Protein AF-A0A8J7DKL1-F1 (afdb_monomer_lite)

pLDDT: mean 92.25, std 4.47, range [66.5, 96.19]

Structure (mmCIF, N/CA/C/O backbone):
data_AF-A0A8J7DKL1-F1
#
_entry.id   AF-A0A8J7DKL1-F1
#
loop_
_atom_site.group_PDB
_atom_site.id
_atom_site.type_symbol
_atom_site.label_atom_id
_atom_site.label_alt_id
_atom_site.label_comp_id
_atom_site.label_asym_id
_atom_site.label_entity_id
_atom_site.label_seq_id
_atom_site.pdbx_PDB_ins_code
_atom_site.Cartn_x
_atom_site.Cartn_y
_atom_site.Cartn_z
_atom_site.occupancy
_atom_site.B_iso_or_equiv
_atom_site.auth_seq_id
_atom_site.auth_comp_id
_atom_site.auth_asym_id
_atom_site.auth_atom_id
_atom_site.pdbx_PDB_model_num
ATOM 1 N N . MET A 1 1 ? -7.164 7.961 -11.098 1.00 85.88 1 MET A N 1
ATOM 2 C CA . MET A 1 1 ? -6.262 8.134 -9.934 1.00 85.88 1 MET A CA 1
ATOM 3 C C . MET A 1 1 ? -5.261 6.984 -9.822 1.00 85.88 1 MET A C 1
ATOM 5 O O . MET A 1 1 ? -4.077 7.273 -9.770 1.00 85.88 1 MET A O 1
ATOM 9 N N . PHE A 1 2 ? -5.694 5.715 -9.881 1.00 90.75 2 PHE A N 1
ATOM 10 C CA . PHE A 1 2 ? -4.791 4.548 -9.876 1.00 90.75 2 PHE A CA 1
ATOM 11 C C . PHE A 1 2 ? -3.779 4.534 -11.038 1.00 90.75 2 PHE A C 1
ATOM 13 O O . PHE A 1 2 ? -2.581 4.435 -10.808 1.00 90.75 2 PHE A O 1
ATOM 20 N N . GLU A 1 3 ? -4.234 4.719 -12.284 1.00 91.44 3 GLU A N 1
ATOM 21 C CA . GLU A 1 3 ? -3.338 4.787 -13.457 1.00 91.44 3 GLU A CA 1
ATOM 22 C C . GLU A 1 3 ? -2.319 5.924 -13.368 1.00 91.44 3 GLU A C 1
ATOM 24 O O . GLU A 1 3 ? -1.170 5.771 -13.761 1.00 91.44 3 GLU A O 1
ATOM 29 N N . TRP A 1 4 ? -2.731 7.061 -12.813 1.00 93.06 4 TRP A N 1
ATOM 30 C CA . TRP A 1 4 ? -1.828 8.178 -12.576 1.00 93.06 4 TRP A CA 1
ATOM 31 C C . TRP A 1 4 ? -0.753 7.813 -11.546 1.00 93.06 4 TRP A C 1
ATOM 33 O O . TRP A 1 4 ? 0.419 8.071 -11.788 1.00 93.06 4 TRP A O 1
ATOM 43 N N . ALA A 1 5 ? -1.122 7.147 -10.445 1.00 93.25 5 ALA A N 1
ATOM 44 C CA . ALA A 1 5 ? -0.151 6.671 -9.461 1.00 93.25 5 ALA A CA 1
ATOM 45 C C . ALA A 1 5 ? 0.850 5.682 -10.083 1.00 93.25 5 ALA A C 1
ATOM 47 O O . ALA A 1 5 ? 2.043 5.775 -9.810 1.00 93.25 5 ALA A O 1
ATOM 48 N N . ALA A 1 6 ? 0.381 4.806 -10.978 1.00 92.19 6 ALA A N 1
ATOM 49 C CA . ALA A 1 6 ? 1.237 3.896 -11.738 1.00 92.19 6 ALA A CA 1
ATOM 50 C C . ALA A 1 6 ? 2.261 4.648 -12.605 1.00 92.19 6 ALA A C 1
ATOM 52 O O . ALA A 1 6 ? 3.446 4.326 -12.589 1.00 92.19 6 ALA A O 1
ATOM 53 N N . ASN A 1 7 ? 1.812 5.668 -13.341 1.00 91.94 7 ASN A N 1
ATOM 54 C CA . ASN A 1 7 ? 2.666 6.427 -14.258 1.00 91.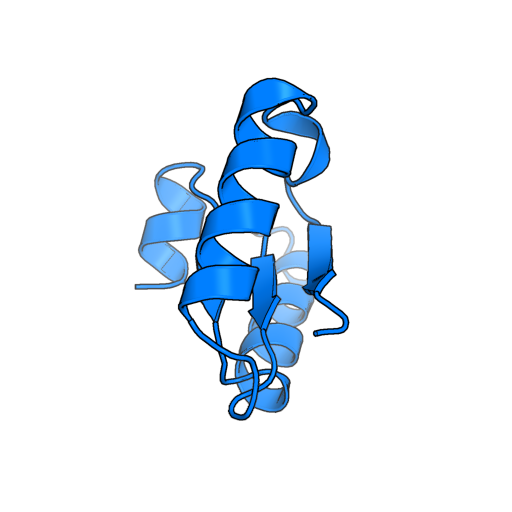94 7 ASN A CA 1
ATOM 55 C C . ASN A 1 7 ? 3.675 7.323 -13.523 1.00 91.94 7 ASN A C 1
ATOM 57 O O . ASN A 1 7 ? 4.810 7.469 -13.970 1.00 91.94 7 ASN A O 1
ATOM 61 N N . GLU A 1 8 ? 3.280 7.892 -12.385 1.00 92.25 8 GLU A N 1
ATOM 62 C CA . GLU A 1 8 ? 4.116 8.787 -11.576 1.00 92.25 8 GLU A CA 1
ATOM 63 C C . GLU A 1 8 ? 4.987 8.049 -10.547 1.00 92.25 8 GLU A C 1
ATOM 65 O O . GLU A 1 8 ? 5.626 8.697 -9.718 1.00 92.25 8 GLU A O 1
ATOM 70 N N . ARG A 1 9 ? 5.001 6.706 -10.564 1.00 87.75 9 ARG A N 1
ATOM 71 C CA . ARG A 1 9 ? 5.698 5.857 -9.578 1.00 87.75 9 ARG A CA 1
ATOM 72 C C . ARG A 1 9 ? 5.353 6.224 -8.132 1.00 87.75 9 ARG A C 1
ATOM 74 O O . ARG A 1 9 ? 6.222 6.445 -7.291 1.00 87.75 9 ARG A O 1
ATOM 81 N N . ARG A 1 10 ? 4.057 6.330 -7.847 1.00 91.94 10 ARG A N 1
ATOM 82 C CA . ARG A 1 10 ? 3.531 6.629 -6.511 1.00 91.94 10 ARG A CA 1
ATOM 83 C C . ARG A 1 10 ? 2.856 5.413 -5.907 1.00 91.94 10 ARG A C 1
ATOM 85 O O . ARG A 1 10 ? 2.267 4.602 -6.613 1.00 91.94 10 ARG A O 1
ATOM 92 N N . VAL A 1 11 ? 2.871 5.363 -4.581 1.00 93.31 11 VAL A N 1
ATOM 93 C CA . VAL A 1 11 ? 2.105 4.389 -3.804 1.00 93.31 11 VAL A CA 1
ATOM 94 C C . VAL A 1 11 ? 0.632 4.808 -3.771 1.00 93.31 11 VAL A C 1
ATOM 96 O O . VAL A 1 11 ? 0.314 5.984 -3.575 1.00 93.31 11 VAL A O 1
ATOM 99 N N . PHE A 1 12 ? -0.270 3.851 -3.966 1.00 95.25 12 PHE A N 1
ATOM 100 C CA . PHE A 1 12 ? -1.714 4.041 -3.952 1.00 95.25 12 PHE A CA 1
ATOM 101 C C . PHE A 1 12 ? -2.327 3.439 -2.685 1.00 95.25 12 PHE A C 1
ATOM 103 O O . PHE A 1 12 ? -2.310 2.226 -2.493 1.00 95.25 12 PHE A O 1
ATOM 110 N N . LEU A 1 13 ? -2.887 4.287 -1.823 1.00 94.56 13 LEU A N 1
ATOM 111 C CA . LEU A 1 13 ? -3.591 3.864 -0.611 1.00 94.56 13 LEU A CA 1
ATOM 112 C C . LEU A 1 13 ? -5.082 3.699 -0.921 1.00 94.56 13 LEU A C 1
ATOM 114 O O . LEU A 1 13 ? -5.673 4.569 -1.564 1.00 94.56 13 LEU A O 1
ATOM 118 N N . THR A 1 14 ? -5.704 2.613 -0.458 1.00 95.12 14 THR A N 1
ATOM 119 C CA . THR A 1 14 ? -7.117 2.333 -0.752 1.00 95.12 14 THR A CA 1
ATOM 120 C C . THR A 1 14 ? -7.839 1.586 0.362 1.00 95.12 14 THR A C 1
ATOM 122 O O . THR A 1 14 ? -7.263 0.729 1.025 1.00 95.12 14 THR A O 1
ATOM 125 N N . HIS A 1 15 ? -9.137 1.867 0.504 1.00 94.31 15 HIS A N 1
ATOM 126 C CA . HIS A 1 15 ? -10.076 1.031 1.257 1.00 94.31 15 HIS A CA 1
ATOM 127 C C . HIS A 1 15 ? -10.863 0.050 0.379 1.00 94.31 15 HIS A C 1
ATOM 129 O O . HIS A 1 15 ? -11.464 -0.894 0.887 1.00 94.31 15 HIS A O 1
ATOM 135 N N . ASP A 1 16 ? -10.884 0.265 -0.937 1.00 94.62 16 ASP A N 1
ATOM 136 C CA . ASP A 1 16 ? -11.542 -0.626 -1.889 1.00 94.62 16 ASP A CA 1
ATOM 137 C C . ASP A 1 16 ? -10.591 -1.765 -2.260 1.00 94.62 16 ASP A C 1
ATOM 139 O O . ASP A 1 16 ? -9.879 -1.700 -3.262 1.00 94.62 16 ASP A O 1
ATOM 143 N N . ILE A 1 17 ? -10.543 -2.775 -1.394 1.00 93.44 17 ILE A N 1
ATOM 144 C CA . ILE A 1 17 ? -9.661 -3.937 -1.530 1.00 93.44 17 ILE A CA 1
ATOM 145 C C . ILE A 1 17 ? -10.046 -4.719 -2.789 1.00 93.44 17 ILE A C 1
ATOM 147 O O . ILE A 1 17 ? -9.312 -4.731 -3.768 1.00 93.44 17 ILE A O 1
ATOM 151 N N . ALA A 1 18 ? -11.256 -5.284 -2.828 1.00 92.56 18 ALA A N 1
ATOM 152 C CA . ALA A 1 18 ? -11.666 -6.209 -3.885 1.00 92.56 18 ALA A CA 1
ATOM 153 C C . ALA A 1 18 ? -11.499 -5.640 -5.307 1.00 92.56 18 ALA A C 1
ATOM 155 O O . ALA A 1 18 ? -11.041 -6.350 -6.212 1.00 92.56 18 ALA A O 1
ATOM 156 N N . THR A 1 19 ? -11.853 -4.369 -5.526 1.00 94.69 19 THR A N 1
ATOM 157 C CA . THR A 1 19 ? -11.749 -3.764 -6.858 1.00 94.69 19 THR A CA 1
ATOM 158 C C . THR A 1 19 ? -10.303 -3.448 -7.218 1.00 94.69 19 THR A C 1
ATOM 160 O O . THR A 1 19 ? -9.886 -3.751 -8.342 1.00 94.69 19 THR A O 1
ATOM 163 N N . ILE A 1 20 ? -9.535 -2.860 -6.292 1.00 95.19 20 ILE A N 1
ATOM 164 C CA . ILE A 1 20 ? -8.165 -2.416 -6.570 1.00 95.19 20 ILE A CA 1
ATOM 165 C C . ILE A 1 20 ? -7.204 -3.596 -6.663 1.00 95.19 20 ILE A C 1
ATOM 167 O O . ILE A 1 20 ? -6.418 -3.612 -7.610 1.00 95.19 20 ILE A O 1
ATOM 171 N N . THR A 1 21 ? -7.313 -4.619 -5.806 1.00 93.94 21 THR A N 1
ATOM 172 C CA . THR A 1 21 ? -6.499 -5.843 -5.917 1.00 93.94 21 THR A CA 1
ATOM 173 C C . THR A 1 21 ? -6.636 -6.449 -7.315 1.00 93.94 21 THR A C 1
ATOM 175 O O . THR A 1 21 ? -5.649 -6.749 -7.988 1.00 93.94 21 THR A O 1
ATOM 178 N N . ARG A 1 22 ? -7.879 -6.576 -7.806 1.00 94.56 22 ARG A N 1
ATOM 179 C CA . ARG A 1 22 ? -8.157 -7.115 -9.144 1.00 94.56 22 ARG A CA 1
ATOM 180 C C . ARG A 1 22 ? -7.535 -6.256 -10.246 1.00 94.56 22 ARG A C 1
ATOM 182 O O . ARG A 1 22 ? -6.960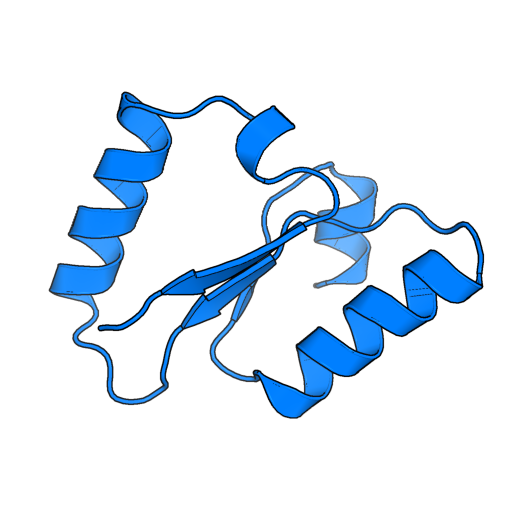 -6.801 -11.185 1.00 94.56 22 ARG A O 1
ATOM 189 N N . TYR A 1 23 ? -7.654 -4.932 -10.145 1.00 93.88 23 TYR A N 1
ATOM 190 C CA . TYR A 1 23 ? -7.076 -4.002 -11.120 1.00 93.88 23 TYR A CA 1
ATOM 191 C C . TYR A 1 23 ? -5.543 -4.035 -11.123 1.00 93.88 23 TYR A C 1
ATOM 193 O O . TYR A 1 23 ? -4.938 -3.989 -12.192 1.00 93.88 23 TYR A O 1
ATOM 201 N N . ALA A 1 24 ? -4.924 -4.140 -9.946 1.00 93.75 24 ALA A N 1
ATOM 202 C CA . ALA A 1 24 ? -3.482 -4.234 -9.770 1.00 93.75 24 ALA A CA 1
ATOM 203 C C . ALA A 1 24 ? -2.929 -5.487 -10.475 1.00 93.75 24 ALA A C 1
ATOM 205 O O . ALA A 1 24 ? -2.122 -5.373 -11.399 1.00 93.75 24 ALA A O 1
ATOM 206 N N . TYR A 1 25 ? -3.465 -6.672 -10.164 1.00 93.31 25 TYR A N 1
ATOM 207 C CA . TYR A 1 25 ? -3.028 -7.916 -10.810 1.00 93.31 25 TYR A CA 1
ATOM 208 C C . TYR A 1 25 ? -3.340 -7.978 -12.310 1.00 93.31 25 TYR A C 1
ATOM 210 O O . TYR A 1 25 ? -2.554 -8.533 -13.078 1.00 93.31 25 TYR A O 1
ATOM 218 N N . ALA A 1 26 ? -4.443 -7.373 -12.764 1.00 94.25 26 ALA A N 1
ATOM 219 C CA . ALA A 1 26 ? -4.755 -7.300 -14.191 1.00 94.25 26 ALA A CA 1
ATOM 220 C C . ALA A 1 26 ? -3.696 -6.526 -14.997 1.00 94.25 26 ALA A C 1
ATOM 222 O O . ALA A 1 26 ? -3.539 -6.793 -16.189 1.00 94.25 26 ALA A O 1
ATOM 223 N N . ARG A 1 27 ? -2.970 -5.584 -14.376 1.00 92.94 27 ARG A N 1
ATOM 224 C CA . ARG A 1 27 ? -1.859 -4.863 -15.020 1.00 92.94 27 ARG A CA 1
ATOM 225 C C . ARG A 1 27 ? -0.621 -5.735 -15.167 1.00 92.94 27 ARG A C 1
ATOM 227 O O . ARG A 1 27 ? -0.041 -5.746 -16.247 1.00 92.94 27 ARG A O 1
ATOM 234 N N . LEU A 1 28 ? -0.279 -6.510 -14.136 1.00 90.06 28 LEU A N 1
ATOM 235 C CA . LEU A 1 28 ? 0.825 -7.473 -14.201 1.00 90.06 28 LEU A CA 1
ATOM 236 C C . LEU A 1 28 ? 0.605 -8.503 -15.315 1.00 90.06 28 LEU A C 1
ATOM 238 O O . LEU A 1 28 ? 1.525 -8.803 -16.063 1.00 90.06 28 LEU A O 1
ATOM 242 N N . ALA A 1 29 ? -0.633 -8.978 -15.492 1.00 92.69 29 ALA A N 1
ATOM 243 C CA . ALA A 1 29 ? -0.990 -9.895 -16.579 1.00 92.69 29 ALA A CA 1
ATOM 244 C C . ALA A 1 29 ? -0.861 -9.289 -17.995 1.00 92.69 29 ALA A C 1
ATOM 246 O O . ALA A 1 29 ? -0.937 -10.021 -18.978 1.00 92.69 29 ALA A O 1
ATOM 247 N N . GLN A 1 30 ? -0.714 -7.967 -18.104 1.00 94.88 30 GLN A N 1
ATOM 248 C CA . GLN A 1 30 ? -0.570 -7.224 -19.359 1.00 94.88 30 GLN A CA 1
ATOM 249 C C . GLN A 1 30 ? 0.822 -6.584 -19.499 1.00 94.88 30 GLN A C 1
ATOM 251 O O . GLN A 1 30 ? 0.991 -5.694 -20.331 1.00 94.88 30 GLN A O 1
ATOM 256 N N . ASP A 1 31 ? 1.792 -6.977 -18.664 1.00 92.50 31 ASP A N 1
ATOM 257 C CA . ASP A 1 31 ? 3.138 -6.386 -18.609 1.00 92.50 31 ASP A CA 1
ATOM 258 C C . ASP A 1 31 ? 3.133 -4.854 -18.410 1.00 92.50 31 ASP A C 1
ATOM 260 O O . ASP A 1 31 ? 4.037 -4.130 -18.835 1.00 92.50 31 ASP A O 1
ATOM 264 N N . LEU A 1 32 ? 2.095 -4.331 -17.748 1.00 92.00 32 LEU A N 1
ATOM 265 C CA . LEU A 1 32 ? 1.972 -2.914 -17.422 1.00 92.00 32 LEU A CA 1
ATOM 266 C C . LEU A 1 32 ? 2.570 -2.627 -16.045 1.00 92.00 32 LEU A C 1
ATOM 268 O O . LEU A 1 32 ? 2.333 -3.362 -15.087 1.00 92.00 32 LEU A O 1
ATOM 272 N N . ALA A 1 33 ? 3.254 -1.484 -15.921 1.00 89.38 33 ALA A N 1
ATOM 273 C CA . ALA A 1 33 ? 3.764 -1.003 -14.640 1.00 89.38 33 ALA A CA 1
ATOM 274 C C . ALA A 1 33 ? 2.636 -0.924 -13.598 1.00 89.38 33 ALA A C 1
ATOM 276 O O . ALA A 1 33 ? 1.570 -0.350 -13.867 1.00 89.38 33 ALA A O 1
ATOM 277 N N . MET A 1 34 ? 2.874 -1.495 -12.419 1.00 91.69 34 MET A N 1
ATOM 278 C CA . MET A 1 34 ? 1.938 -1.509 -11.301 1.00 91.69 34 MET A CA 1
ATOM 279 C C . MET A 1 34 ? 2.481 -0.610 -10.186 1.00 91.69 34 MET A C 1
ATOM 281 O O . MET A 1 34 ? 3.638 -0.777 -9.809 1.00 91.69 34 MET A O 1
ATOM 285 N N . PRO A 1 35 ? 1.687 0.339 -9.659 1.00 93.88 35 PRO A N 1
ATOM 286 C CA . PRO A 1 35 ? 2.112 1.099 -8.494 1.00 93.88 35 PRO A CA 1
ATOM 287 C C . PRO A 1 35 ? 2.179 0.172 -7.279 1.00 93.88 35 PRO A C 1
ATOM 289 O O . PRO A 1 35 ? 1.457 -0.825 -7.222 1.00 93.88 35 PRO A O 1
ATOM 292 N N . GLY A 1 36 ? 2.961 0.548 -6.271 1.00 94.75 36 GLY A N 1
ATOM 293 C CA . GLY A 1 36 ? 2.773 -0.028 -4.945 1.00 94.75 36 GLY A CA 1
ATOM 294 C C . GLY A 1 36 ? 1.373 0.271 -4.423 1.00 94.75 36 GLY A C 1
ATOM 295 O O . GLY A 1 36 ? 0.894 1.399 -4.549 1.00 94.75 36 GLY A O 1
ATOM 296 N N . VAL A 1 37 ? 0.698 -0.722 -3.855 1.00 95.75 37 VAL A N 1
ATOM 297 C CA . VAL A 1 37 ? -0.660 -0.592 -3.315 1.00 95.75 37 VAL A CA 1
ATOM 298 C C . VAL A 1 37 ? -0.637 -0.889 -1.827 1.00 95.75 37 VAL A C 1
ATOM 300 O O . VAL A 1 37 ? -0.095 -1.905 -1.405 1.00 95.75 37 VAL A O 1
ATOM 303 N N . VAL A 1 38 ? -1.257 -0.017 -1.036 1.00 95.56 38 VAL A N 1
ATOM 304 C CA . VAL A 1 38 ? -1.471 -0.226 0.397 1.00 95.56 38 VAL A CA 1
ATOM 305 C C . VAL A 1 38 ? -2.970 -0.294 0.661 1.00 95.56 38 VAL A C 1
ATOM 307 O O . VAL A 1 38 ? -3.699 0.692 0.531 1.00 95.56 38 VAL A O 1
ATOM 310 N N . GLU A 1 39 ? -3.429 -1.483 1.014 1.00 95.88 39 GLU A N 1
ATOM 311 C CA . GLU A 1 39 ? -4.812 -1.805 1.324 1.00 95.88 39 GLU A CA 1
ATOM 312 C C . GLU A 1 39 ? -5.085 -1.607 2.811 1.00 95.88 39 GLU A C 1
ATOM 314 O O . GLU A 1 39 ? -4.382 -2.130 3.679 1.00 95.88 39 GLU A O 1
ATOM 319 N N . ILE A 1 40 ? -6.125 -0.834 3.098 1.00 95.19 40 ILE A N 1
ATOM 320 C CA . ILE A 1 40 ? -6.486 -0.396 4.440 1.00 95.19 40 ILE A CA 1
ATOM 321 C C . ILE A 1 40 ? -7.927 -0.809 4.704 1.00 95.19 40 ILE A C 1
ATOM 323 O O . ILE A 1 40 ? -8.826 -0.502 3.920 1.00 95.19 40 ILE A O 1
ATO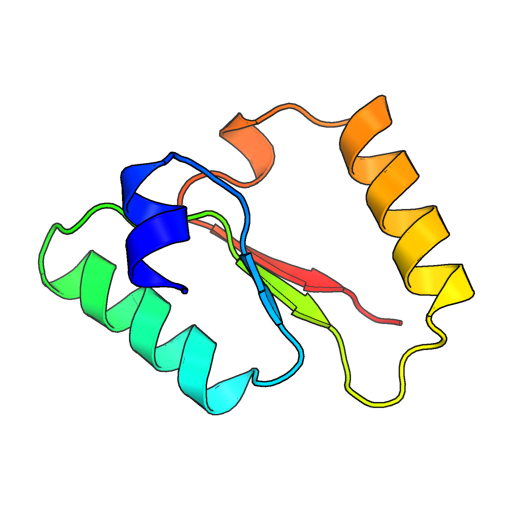M 327 N N . ARG A 1 41 ? -8.199 -1.454 5.837 1.00 92.19 41 ARG A N 1
ATOM 328 C CA . ARG A 1 41 ? -9.584 -1.772 6.198 1.00 92.19 41 ARG A CA 1
ATOM 329 C C . ARG A 1 41 ? -10.425 -0.505 6.367 1.00 92.19 41 ARG A C 1
ATOM 331 O O . ARG A 1 41 ? -9.950 0.506 6.874 1.00 92.19 41 ARG A O 1
ATOM 338 N N . THR A 1 42 ? -11.690 -0.549 5.960 1.00 91.06 42 THR A N 1
ATOM 339 C CA . THR A 1 42 ? -12.608 0.601 6.061 1.00 91.06 42 THR A CA 1
ATOM 340 C C . THR A 1 42 ? -12.900 1.015 7.509 1.00 91.06 42 THR A C 1
ATOM 342 O O . THR A 1 42 ? -13.249 2.165 7.754 1.00 91.06 42 THR A O 1
ATOM 345 N N . ASP A 1 43 ? -12.761 0.095 8.466 1.00 92.00 43 ASP A N 1
ATOM 346 C CA . ASP A 1 43 ? -12.973 0.324 9.900 1.00 92.00 43 ASP A CA 1
ATOM 347 C C . ASP A 1 43 ? -11.693 0.701 10.666 1.00 92.00 43 ASP A C 1
ATOM 349 O O . ASP A 1 43 ? -11.758 0.956 11.871 1.00 92.00 43 ASP A O 1
ATOM 353 N N . ALA A 1 44 ? -10.546 0.790 9.986 1.00 91.94 44 ALA A N 1
ATOM 354 C CA . ALA A 1 44 ? -9.282 1.130 10.623 1.00 91.94 44 ALA A CA 1
ATOM 355 C C . ALA A 1 44 ? -9.283 2.584 11.147 1.00 91.94 44 ALA A C 1
ATOM 357 O O . ALA A 1 44 ? -9.632 3.515 10.409 1.00 91.94 44 ALA A O 1
ATOM 358 N N . PRO A 1 45 ? -8.836 2.840 12.393 1.00 93.94 45 PRO A N 1
ATOM 359 C CA . PRO A 1 45 ? -8.721 4.200 12.909 1.00 93.94 45 PRO A CA 1
ATOM 360 C C . PRO A 1 45 ? -7.693 5.016 12.116 1.00 93.94 45 PRO A C 1
ATOM 362 O O . PRO A 1 45 ? -6.512 4.673 12.083 1.00 93.94 45 PRO A O 1
ATOM 365 N N . ILE A 1 46 ? -8.109 6.153 11.550 1.00 92.19 46 ILE A N 1
ATOM 366 C CA . ILE A 1 46 ? -7.249 7.011 10.709 1.00 92.19 46 ILE A CA 1
ATOM 367 C C . ILE A 1 46 ? -5.938 7.388 11.416 1.00 92.19 46 ILE A C 1
ATOM 369 O O . ILE A 1 46 ? -4.878 7.345 10.802 1.00 92.19 46 ILE A O 1
ATOM 373 N N . GLY A 1 47 ? -5.985 7.700 12.717 1.00 94.75 47 GLY A N 1
ATOM 374 C CA . GLY A 1 47 ? -4.781 8.019 13.493 1.00 94.75 47 GLY A CA 1
ATOM 375 C C . GLY A 1 47 ? -3.759 6.877 13.506 1.00 94.75 47 GLY A C 1
ATOM 376 O O . GLY A 1 47 ? -2.570 7.120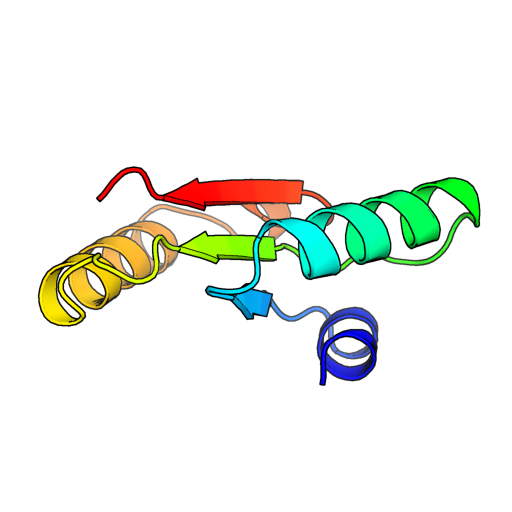 13.325 1.00 94.75 47 GLY A O 1
ATOM 377 N N . LYS A 1 48 ? -4.222 5.624 13.616 1.00 93.69 48 LYS A N 1
ATOM 378 C CA . LYS A 1 48 ? -3.353 4.440 13.569 1.00 93.69 48 LYS A CA 1
ATOM 379 C C . LYS A 1 48 ? -2.770 4.207 12.180 1.00 93.69 48 LYS A C 1
ATOM 381 O O . LYS A 1 48 ? -1.604 3.849 12.065 1.00 93.69 48 LYS A O 1
ATOM 386 N N . ILE A 1 49 ? -3.549 4.466 11.134 1.00 94.62 49 ILE A N 1
ATOM 387 C CA . ILE A 1 49 ? -3.065 4.395 9.752 1.00 94.62 49 ILE A CA 1
ATOM 388 C C . ILE A 1 49 ? -1.970 5.430 9.496 1.00 94.62 49 ILE A C 1
ATOM 390 O O . ILE A 1 49 ? -0.944 5.092 8.913 1.00 94.62 49 ILE A O 1
ATOM 394 N N . ILE A 1 50 ? -2.142 6.662 9.980 1.00 94.44 50 ILE A N 1
ATOM 395 C CA . ILE A 1 50 ? -1.117 7.707 9.868 1.00 94.44 50 ILE A CA 1
ATOM 396 C C . ILE A 1 50 ? 0.168 7.287 10.593 1.00 94.44 50 ILE A C 1
ATOM 398 O O . ILE A 1 50 ? 1.240 7.378 10.000 1.00 94.44 50 ILE A O 1
ATOM 402 N N . GLU A 1 51 ? 0.071 6.786 11.831 1.00 95.12 51 GLU A N 1
ATOM 403 C CA . GLU A 1 51 ? 1.227 6.276 12.590 1.00 95.12 51 GLU A CA 1
ATOM 404 C C . GLU A 1 51 ? 1.994 5.197 11.806 1.00 95.12 51 GLU A C 1
ATOM 406 O O . GLU A 1 51 ? 3.218 5.254 11.711 1.00 95.12 51 GLU A O 1
ATOM 411 N N . VAL A 1 52 ? 1.290 4.244 11.187 1.00 93.50 52 VAL A N 1
ATOM 412 C CA . VAL A 1 52 ? 1.929 3.184 10.392 1.00 93.50 52 VAL A CA 1
ATOM 413 C C . VAL A 1 52 ? 2.552 3.716 9.102 1.00 93.50 52 VAL A C 1
ATOM 415 O O . VAL A 1 52 ? 3.648 3.289 8.744 1.00 93.50 52 VAL A O 1
ATOM 418 N N . ILE A 1 53 ? 1.915 4.671 8.419 1.00 92.62 53 ILE A N 1
ATOM 419 C CA . ILE A 1 53 ? 2.502 5.308 7.230 1.00 92.62 53 ILE A CA 1
ATOM 420 C C . ILE A 1 53 ? 3.817 6.008 7.590 1.00 92.62 53 ILE A C 1
ATOM 422 O O . ILE A 1 53 ? 4.780 5.892 6.836 1.00 92.62 53 ILE A O 1
ATOM 426 N N . PHE A 1 54 ? 3.891 6.685 8.741 1.00 95.31 54 PHE A N 1
ATOM 427 C CA . PHE A 1 54 ? 5.147 7.277 9.212 1.00 95.31 54 PHE A CA 1
ATOM 428 C C . PHE A 1 54 ? 6.241 6.225 9.399 1.00 95.31 54 PHE A C 1
ATOM 430 O O . PHE A 1 54 ? 7.347 6.427 8.910 1.00 95.31 54 PHE A O 1
ATOM 437 N N . ILE A 1 55 ? 5.925 5.077 10.004 1.00 93.81 55 ILE A N 1
ATOM 438 C CA . ILE A 1 55 ? 6.893 3.980 10.168 1.00 93.81 55 ILE A CA 1
ATOM 439 C C . ILE A 1 55 ? 7.411 3.492 8.808 1.00 93.81 55 ILE A C 1
ATOM 441 O O . ILE A 1 55 ? 8.613 3.302 8.642 1.00 93.81 55 ILE A O 1
ATOM 445 N N . ILE A 1 56 ? 6.527 3.319 7.820 1.00 92.56 56 ILE A N 1
ATOM 446 C CA . ILE A 1 56 ? 6.922 2.901 6.465 1.00 92.56 56 ILE A CA 1
ATOM 447 C C . ILE A 1 56 ? 7.859 3.936 5.825 1.00 92.56 56 ILE A C 1
ATOM 449 O O . ILE A 1 56 ? 8.847 3.558 5.205 1.00 92.56 56 ILE A O 1
ATOM 453 N N . LEU A 1 57 ? 7.579 5.232 5.991 1.00 92.12 57 LEU A N 1
ATOM 454 C CA . LEU A 1 57 ? 8.410 6.310 5.441 1.00 92.12 57 LEU A CA 1
ATOM 455 C C . LEU A 1 57 ? 9.764 6.458 6.149 1.00 92.12 57 LEU A C 1
ATOM 457 O O . LEU A 1 57 ? 10.735 6.860 5.514 1.00 92.12 57 LEU A O 1
ATOM 461 N N . GLU A 1 58 ? 9.829 6.181 7.451 1.00 96.19 58 GLU A N 1
ATOM 462 C CA . GLU A 1 58 ? 11.052 6.320 8.252 1.00 96.19 58 GLU A CA 1
ATOM 463 C C . GLU A 1 58 ? 11.968 5.096 8.160 1.00 96.19 58 GLU A C 1
ATOM 465 O O . GLU A 1 58 ? 13.190 5.236 8.233 1.00 96.19 58 GLU A O 1
ATOM 470 N N . CYS A 1 59 ? 11.393 3.898 8.036 1.00 95.50 59 CYS A N 1
ATOM 471 C CA . CYS A 1 59 ? 12.137 2.640 8.083 1.00 95.50 59 CYS A CA 1
ATOM 472 C C . CYS A 1 59 ? 12.251 1.925 6.732 1.00 95.50 59 CYS A C 1
ATOM 474 O O . CYS A 1 59 ? 13.079 1.022 6.618 1.00 95.50 59 CYS A O 1
ATOM 476 N N . GLY A 1 60 ? 11.423 2.278 5.748 1.00 91.50 60 GLY A N 1
ATOM 477 C CA . GLY A 1 60 ? 11.389 1.631 4.439 1.00 91.50 60 GLY A CA 1
ATOM 478 C C . GLY A 1 60 ? 12.120 2.402 3.342 1.00 91.50 60 GLY A C 1
ATOM 479 O O . GLY A 1 60 ? 12.583 3.531 3.522 1.00 91.50 60 GLY A O 1
ATOM 480 N N . VAL A 1 61 ? 12.185 1.779 2.170 1.00 92.12 61 VAL A N 1
ATOM 481 C CA . VAL A 1 6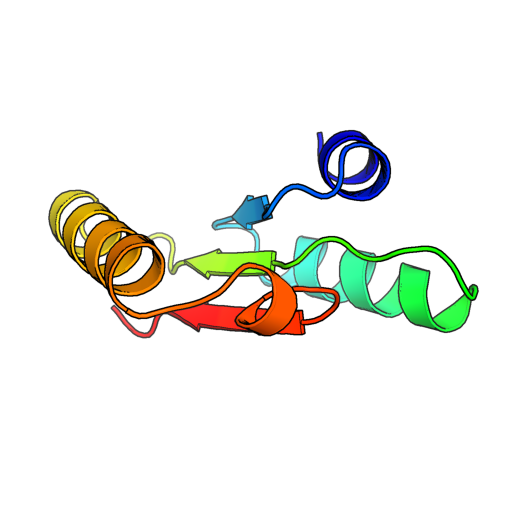1 ? 12.632 2.368 0.901 1.00 92.12 61 VAL A CA 1
ATOM 482 C C . VAL A 1 61 ? 11.525 2.268 -0.150 1.00 92.12 61 VAL A C 1
ATOM 484 O O . VAL A 1 61 ? 10.564 1.517 0.005 1.00 92.12 61 VAL A O 1
ATOM 487 N N . ALA A 1 62 ? 11.621 3.041 -1.235 1.00 87.19 62 ALA A N 1
ATOM 488 C CA . ALA A 1 62 ? 10.574 3.075 -2.261 1.00 87.19 62 ALA A CA 1
ATOM 489 C C . ALA A 1 62 ? 10.344 1.694 -2.906 1.00 87.19 62 ALA A C 1
ATOM 491 O O . ALA A 1 62 ? 9.211 1.325 -3.217 1.00 87.19 62 ALA A O 1
ATOM 492 N N . GLU A 1 63 ? 11.421 0.928 -3.053 1.00 90.69 63 GLU A N 1
ATOM 493 C CA . GLU A 1 63 ? 11.449 -0.414 -3.626 1.00 90.69 63 GLU A CA 1
ATOM 494 C C . GLU A 1 63 ? 10.712 -1.445 -2.766 1.00 90.69 63 GLU A C 1
ATOM 496 O O . GLU A 1 63 ? 10.265 -2.455 -3.303 1.00 90.69 63 GLU A O 1
ATOM 501 N N . ASP A 1 64 ? 10.528 -1.187 -1.465 1.00 92.38 64 ASP A N 1
ATOM 502 C CA . ASP A 1 64 ? 9.775 -2.091 -0.590 1.00 92.38 64 ASP A CA 1
ATOM 503 C C . ASP A 1 64 ? 8.318 -2.204 -1.032 1.00 92.38 64 ASP A C 1
ATOM 505 O O . ASP A 1 64 ? 7.690 -3.232 -0.820 1.00 92.38 64 ASP A O 1
ATOM 509 N N . LEU A 1 65 ? 7.767 -1.156 -1.649 1.00 91.88 65 LEU A N 1
ATOM 510 C CA . LEU A 1 65 ? 6.369 -1.113 -2.069 1.00 91.88 65 LEU A CA 1
ATOM 511 C C . LEU A 1 65 ? 6.198 -1.265 -3.583 1.00 91.88 65 LEU A C 1
ATOM 513 O O . LEU A 1 65 ? 5.079 -1.506 -4.031 1.00 91.88 65 LEU A O 1
ATOM 517 N N . ASP A 1 66 ? 7.258 -1.107 -4.377 1.00 90.50 66 ASP A N 1
ATOM 518 C CA . ASP A 1 66 ? 7.154 -1.056 -5.836 1.00 90.50 66 ASP A CA 1
ATOM 519 C C . ASP A 1 66 ? 6.603 -2.363 -6.419 1.00 90.50 66 ASP A C 1
ATOM 521 O O . ASP A 1 66 ? 7.116 -3.452 -6.162 1.00 90.50 66 ASP A O 1
ATOM 525 N N . GLY A 1 67 ? 5.522 -2.262 -7.197 1.00 90.62 67 GLY A N 1
ATOM 526 C CA . GLY A 1 67 ? 4.874 -3.428 -7.792 1.00 90.62 67 GLY A CA 1
ATOM 527 C C . GLY A 1 67 ? 4.366 -4.468 -6.783 1.00 90.62 67 GLY A C 1
ATOM 528 O O . GLY A 1 67 ? 4.230 -5.638 -7.144 1.00 90.62 67 GLY A O 1
ATOM 529 N N . GLN A 1 68 ? 4.056 -4.070 -5.548 1.00 92.25 68 GLN A N 1
ATOM 530 C CA . GLN A 1 68 ? 3.518 -4.958 -4.515 1.00 92.25 68 GLN A CA 1
ATOM 531 C C . GLN A 1 68 ? 2.160 -4.485 -3.993 1.00 92.25 68 GLN A C 1
ATOM 533 O O . GLN A 1 68 ? 1.827 -3.301 -4.051 1.00 92.25 68 GLN A O 1
ATOM 538 N N . VAL A 1 69 ? 1.384 -5.420 -3.440 1.00 94.12 69 VAL A N 1
ATOM 539 C CA . VAL A 1 69 ? 0.148 -5.128 -2.703 1.00 94.12 69 VAL A CA 1
ATOM 540 C C . VAL A 1 69 ? 0.367 -5.481 -1.234 1.00 94.12 69 VAL A C 1
ATOM 542 O O . VAL A 1 69 ? 0.531 -6.650 -0.888 1.00 94.12 69 VAL A O 1
ATOM 545 N N . TYR A 1 70 ? 0.370 -4.467 -0.375 1.00 93.81 70 TYR A N 1
ATOM 546 C CA . TYR A 1 70 ? 0.523 -4.594 1.069 1.00 93.81 70 TYR A CA 1
ATOM 547 C C . TYR A 1 70 ? -0.806 -4.375 1.769 1.00 93.81 70 TYR A C 1
ATOM 549 O O . TYR A 1 70 ? -1.484 -3.381 1.538 1.00 93.81 70 TYR A O 1
ATOM 557 N N . TYR A 1 71 ? -1.144 -5.271 2.685 1.00 92.19 71 TYR A N 1
ATOM 558 C CA . TYR A 1 71 ? -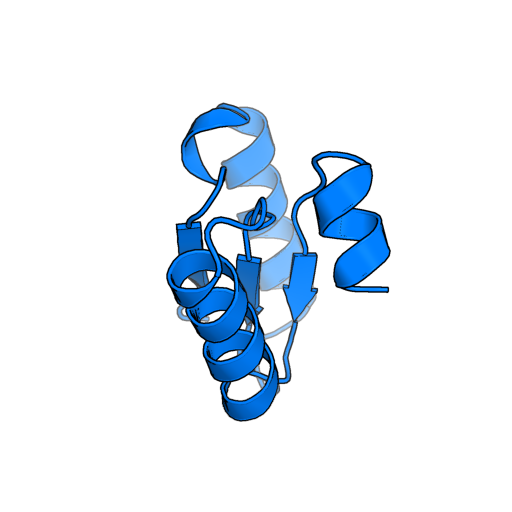2.309 -5.127 3.543 1.00 92.19 71 TYR A CA 1
ATOM 559 C C . TYR A 1 71 ? -1.883 -4.625 4.921 1.00 92.19 71 TYR A C 1
ATOM 561 O O . TYR A 1 71 ? -1.003 -5.222 5.545 1.00 92.19 71 TYR A O 1
ATOM 569 N N . LEU A 1 72 ? -2.513 -3.553 5.408 1.00 88.94 72 LEU A N 1
ATOM 570 C CA . LEU A 1 72 ? -2.330 -3.067 6.775 1.00 88.94 72 LEU A CA 1
ATOM 571 C C . LEU A 1 72 ? -3.379 -3.705 7.705 1.00 88.94 72 LEU A C 1
ATOM 573 O O . LEU A 1 72 ? -4.563 -3.371 7.605 1.00 88.94 72 LEU A O 1
ATOM 577 N N . PRO A 1 73 ? -2.978 -4.610 8.621 1.00 70.19 73 PRO A N 1
ATOM 578 C CA . PRO A 1 73 ? -3.888 -5.250 9.562 1.00 70.19 73 PRO A CA 1
ATOM 579 C C . PRO A 1 73 ? -4.130 -4.332 10.772 1.00 70.19 73 PRO A C 1
ATOM 581 O O . PRO A 1 73 ? -3.530 -4.530 11.827 1.00 70.19 73 PRO A O 1
ATOM 584 N N . LEU A 1 74 ? -4.977 -3.313 10.626 1.00 66.50 74 LEU A N 1
ATOM 585 C CA . LEU A 1 74 ? -5.415 -2.440 11.724 1.00 66.50 74 LEU A CA 1
ATOM 586 C C . LEU A 1 74 ? -6.935 -2.348 11.790 1.00 66.50 74 LEU A C 1
ATOM 588 O O . LEU A 1 74 ? -7.548 -2.214 10.709 1.00 66.50 74 LEU A O 1
#

Sequence (74 aa):
MFEWAANERRVFLTHDIATITRYAYARLAQDLAMPGVVEIRTDAPIGKIIEVIFIILECGVAEDLDGQVYYLPL

Secondary structure (DSSP, 8-state):
-HHHHHHTT--EEES-HHHHHHHHHHHHTTT-----EEEE-TTS-HHHHHHHHHHHHHH--GGGTTT-EEEE--

Foldseek 3Di:
DQVVCQVVQHEAEDQPCVVVVVVLVVCVVVVHFHHFYEHEHPPDDPVVVVVVVVVCVVPHDSVVRGSDYHYDPD

Radius of gyration: 12.24 Å; chains: 1; bounding box: 26×19×33 Å